Protein AF-R5PDV9-F1 (afdb_monomer_lite)

Radius of gyration: 21.57 Å; chains: 1; bounding box: 46×32×55 Å

Secondary structure (DSSP, 8-state):
---------------GGGHHHHHHHHHHHT------PPPHHHHHHHHHHTT-----SSHHHHHHHHH-

Foldseek 3Di:
DDDPPDDDDDDDDDDPVCVVVVVVVCVVVVHDDDDPDQDVVNVVVVCVVVVVDDDAPDPVSVCVVVPD

Sequence (68 aa):
MDVAVNNITTTITIPQVDFNLLKDLAKKFGWVIQTENKSGIEEALDDVKSGRVYHAENAHDLIKQCLE

Structure (mmCIF, N/CA/C/O backbone):
data_AF-R5PDV9-F1
#
_entry.id   AF-R5PDV9-F1
#
loop_
_atom_site.group_PDB
_atom_site.id
_atom_site.type_symbol
_atom_site.lab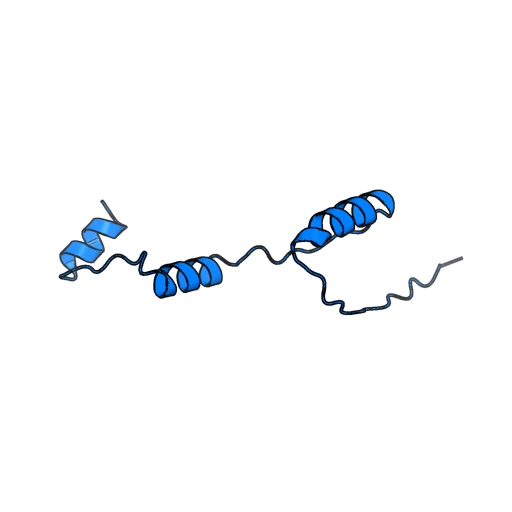el_atom_id
_atom_site.label_alt_id
_atom_site.label_comp_id
_atom_site.label_asym_id
_atom_site.label_entity_id
_atom_site.label_seq_id
_atom_site.pdbx_PDB_ins_code
_atom_site.Cartn_x
_atom_site.Cartn_y
_atom_site.Cartn_z
_atom_site.occupancy
_atom_site.B_iso_or_equiv
_atom_site.auth_seq_id
_atom_site.auth_comp_id
_atom_site.auth_asym_id
_atom_site.auth_atom_id
_atom_site.pdbx_PDB_model_num
ATOM 1 N N . MET A 1 1 ? 33.623 8.379 -23.879 1.00 41.03 1 MET A N 1
ATOM 2 C CA . MET A 1 1 ? 32.614 9.451 -23.798 1.00 41.03 1 MET A CA 1
ATOM 3 C C . MET A 1 1 ? 31.748 9.107 -22.606 1.00 41.03 1 MET A C 1
ATOM 5 O O . MET A 1 1 ? 31.017 8.129 -22.686 1.00 41.03 1 MET A O 1
ATOM 9 N N . ASP A 1 2 ? 31.918 9.814 -21.494 1.00 48.34 2 ASP A N 1
ATOM 10 C CA . ASP A 1 2 ? 31.030 9.691 -20.338 1.00 48.34 2 ASP A CA 1
ATOM 11 C C . ASP A 1 2 ? 29.697 10.339 -20.716 1.00 48.34 2 ASP A C 1
ATOM 13 O O . ASP A 1 2 ? 29.628 11.546 -20.950 1.00 48.34 2 ASP A O 1
ATOM 17 N N . VAL A 1 3 ? 28.646 9.533 -20.863 1.00 59.81 3 VAL A N 1
ATOM 18 C CA . VAL A 1 3 ? 27.285 10.064 -20.941 1.00 59.81 3 VAL A CA 1
ATOM 19 C C . VAL A 1 3 ? 26.947 10.556 -19.539 1.00 59.81 3 VAL A C 1
ATOM 21 O O . VAL A 1 3 ? 26.776 9.764 -18.616 1.00 59.81 3 VAL A O 1
ATOM 24 N N . ALA A 1 4 ? 26.889 11.876 -19.367 1.00 62.56 4 ALA A N 1
ATOM 25 C CA . ALA A 1 4 ? 26.327 12.473 -18.167 1.00 62.56 4 ALA A CA 1
ATOM 26 C C . ALA A 1 4 ? 24.856 12.045 -18.083 1.00 62.56 4 ALA A C 1
ATOM 28 O O . ALA A 1 4 ? 24.024 12.466 -18.891 1.00 62.56 4 ALA A O 1
ATOM 29 N N . VAL A 1 5 ? 24.546 11.154 -17.143 1.00 65.94 5 VAL A N 1
ATOM 30 C CA . VAL A 1 5 ? 23.172 10.725 -16.887 1.00 65.94 5 VAL A CA 1
ATOM 31 C C . VAL A 1 5 ? 22.470 11.867 -16.151 1.00 65.94 5 VAL A C 1
ATOM 33 O O . VAL A 1 5 ? 22.601 12.027 -14.941 1.00 65.94 5 VAL A O 1
ATOM 36 N N . ASN A 1 6 ? 21.768 12.711 -16.905 1.00 76.81 6 ASN A N 1
ATOM 37 C CA . ASN A 1 6 ? 20.939 13.775 -16.350 1.00 76.81 6 ASN A CA 1
ATOM 38 C C . ASN A 1 6 ? 19.594 13.177 -15.919 1.00 76.81 6 ASN A C 1
ATOM 40 O O . ASN A 1 6 ? 18.726 12.922 -16.754 1.00 76.81 6 ASN A O 1
ATOM 44 N N . ASN A 1 7 ? 19.427 12.929 -14.620 1.00 76.94 7 ASN A N 1
ATOM 45 C CA . ASN A 1 7 ? 18.173 12.417 -14.070 1.00 76.94 7 ASN A CA 1
ATOM 46 C C . ASN A 1 7 ? 17.130 13.542 -13.979 1.00 76.94 7 ASN A C 1
ATOM 48 O O . ASN A 1 7 ? 17.431 14.633 -13.497 1.00 76.94 7 ASN A O 1
ATOM 52 N N . ILE A 1 8 ? 15.894 13.262 -14.401 1.00 80.38 8 ILE A N 1
ATOM 53 C CA . ILE A 1 8 ? 14.744 14.169 -14.280 1.00 80.38 8 ILE A CA 1
ATOM 54 C C . ILE A 1 8 ? 13.705 13.497 -13.378 1.00 80.38 8 ILE A C 1
ATOM 56 O O . ILE A 1 8 ? 13.298 12.368 -13.645 1.00 80.38 8 ILE A O 1
ATOM 60 N N . THR A 1 9 ? 13.264 14.192 -12.327 1.00 79.25 9 THR A N 1
ATOM 61 C CA . THR A 1 9 ? 12.216 13.712 -11.413 1.00 79.25 9 THR A CA 1
ATOM 62 C C . THR A 1 9 ? 10.882 14.358 -11.774 1.00 79.25 9 THR A C 1
ATOM 64 O O . THR A 1 9 ? 10.796 15.575 -11.929 1.00 79.25 9 THR A O 1
ATOM 67 N N . THR A 1 10 ? 9.823 13.562 -11.917 1.00 76.06 10 THR A N 1
ATOM 68 C CA . THR A 1 10 ? 8.468 14.047 -12.224 1.00 76.06 10 THR A CA 1
ATOM 69 C C . THR A 1 10 ? 7.443 13.264 -11.415 1.00 76.06 10 THR A C 1
ATOM 71 O O . THR A 1 10 ? 7.500 12.038 -11.365 1.00 76.06 10 THR A O 1
ATOM 74 N N . THR A 1 11 ? 6.496 13.972 -10.799 1.00 79.81 11 THR A N 1
ATOM 75 C CA . THR A 1 11 ? 5.384 13.380 -10.045 1.00 79.81 11 THR A CA 1
ATOM 76 C C . THR A 1 11 ? 4.140 13.359 -10.921 1.00 79.81 11 THR A C 1
ATOM 78 O O . THR A 1 11 ? 3.765 14.388 -11.482 1.00 79.81 11 THR A O 1
ATOM 81 N N . ILE A 1 12 ? 3.489 12.203 -11.030 1.00 80.88 12 ILE A N 1
ATOM 82 C CA . ILE A 1 12 ? 2.239 12.038 -11.776 1.00 80.88 12 ILE A CA 1
ATOM 83 C C . ILE A 1 12 ? 1.188 11.382 -10.883 1.00 80.88 12 ILE A C 1
ATOM 85 O O . ILE A 1 12 ? 1.490 10.449 -10.141 1.00 80.88 12 ILE A O 1
ATOM 89 N N . THR A 1 13 ? -0.051 11.856 -10.971 1.00 81.88 13 THR A N 1
ATOM 90 C CA . THR A 1 13 ? -1.200 11.225 -10.312 1.00 81.88 13 THR A CA 1
ATOM 91 C C . THR A 1 13 ? -1.933 10.387 -11.345 1.00 81.88 13 THR A C 1
ATOM 93 O O . THR A 1 13 ? -2.393 10.924 -12.351 1.00 81.88 13 THR A O 1
ATOM 96 N N . ILE A 1 14 ? -2.045 9.083 -11.100 1.00 83.06 14 ILE A N 1
ATOM 97 C CA . ILE A 1 14 ? -2.753 8.150 -11.982 1.00 83.06 14 ILE A CA 1
ATOM 98 C C . ILE A 1 14 ? -3.837 7.385 -11.213 1.00 83.06 14 ILE A C 1
ATOM 100 O O . ILE A 1 14 ? -3.672 7.126 -10.017 1.00 83.06 14 ILE A O 1
ATOM 104 N N . PRO A 1 15 ? -4.943 7.004 -11.872 1.00 84.62 15 PRO A N 1
ATOM 105 C CA . PRO A 1 15 ? -5.913 6.081 -11.298 1.00 84.62 15 PRO A CA 1
ATOM 106 C C . PRO A 1 15 ? -5.260 4.731 -10.971 1.00 84.62 15 PRO A C 1
ATOM 108 O O . PRO A 1 15 ? -4.415 4.239 -11.717 1.00 84.62 15 PRO A O 1
ATOM 111 N N . GLN A 1 16 ? -5.685 4.087 -9.879 1.00 77.56 16 GLN A N 1
ATOM 112 C CA . GLN A 1 16 ? -5.104 2.800 -9.463 1.00 77.56 16 GLN A CA 1
ATOM 113 C C . GLN A 1 16 ? -5.257 1.698 -10.523 1.00 77.56 16 GLN A C 1
ATOM 115 O O . GLN A 1 16 ? -4.396 0.827 -10.632 1.00 77.56 16 GLN A O 1
ATOM 120 N N . VAL A 1 17 ? -6.320 1.753 -11.331 1.00 81.75 17 VAL A N 1
ATOM 121 C CA . VAL A 1 17 ? -6.573 0.791 -12.418 1.00 81.75 17 VAL A CA 1
ATOM 122 C C . VAL A 1 17 ? -5.488 0.830 -13.499 1.00 81.75 17 VAL A C 1
ATOM 124 O O . VAL A 1 17 ? -5.169 -0.200 -14.089 1.00 81.75 17 VAL A O 1
ATOM 127 N N . ASP A 1 18 ? -4.858 1.990 -13.694 1.00 82.50 18 ASP A N 1
ATOM 128 C CA . ASP A 1 18 ? -3.819 2.210 -14.701 1.00 82.50 18 ASP A CA 1
ATOM 129 C C . ASP A 1 18 ? -2.416 1.857 -14.184 1.00 82.50 18 ASP A C 1
ATOM 131 O O . ASP A 1 18 ? -1.432 1.898 -14.925 1.00 82.50 18 ASP A O 1
ATOM 135 N N . PHE A 1 19 ? -2.289 1.450 -12.917 1.00 82.62 19 PHE A N 1
ATOM 136 C CA . PHE A 1 19 ? -0.996 1.091 -12.340 1.00 82.62 19 PHE A CA 1
ATOM 137 C C . PHE A 1 19 ? -0.366 -0.136 -13.017 1.00 82.62 19 PHE A C 1
ATOM 139 O O . PHE A 1 19 ? 0.855 -0.218 -13.172 1.00 82.62 19 PHE A O 1
ATOM 146 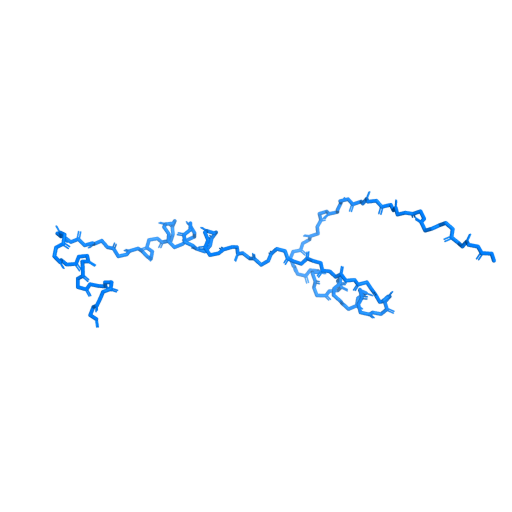N N . ASN A 1 20 ? -1.194 -1.075 -13.486 1.00 83.12 20 ASN A N 1
ATOM 147 C CA . ASN A 1 20 ? -0.717 -2.233 -14.243 1.00 83.12 20 ASN A CA 1
ATOM 148 C C . ASN A 1 20 ? -0.082 -1.823 -15.578 1.00 83.12 20 ASN A C 1
ATOM 150 O O . ASN A 1 20 ? 0.962 -2.362 -15.939 1.00 83.12 20 ASN A O 1
ATOM 154 N N . LEU A 1 21 ? -0.644 -0.817 -16.255 1.00 87.31 21 LEU A N 1
ATOM 155 C CA . LEU A 1 21 ? -0.074 -0.271 -17.486 1.00 87.31 21 LEU A CA 1
ATOM 156 C C . LEU A 1 21 ? 1.317 0.324 -17.227 1.00 87.31 21 LEU A C 1
ATOM 158 O O . LEU A 1 21 ? 2.252 0.076 -17.989 1.00 87.31 21 LEU A O 1
ATOM 162 N N . LEU A 1 22 ? 1.482 1.057 -16.122 1.00 84.81 22 LEU A N 1
ATOM 163 C CA . LEU A 1 22 ? 2.775 1.622 -15.734 1.00 84.81 22 LEU A CA 1
ATOM 164 C C . LEU A 1 22 ? 3.819 0.523 -15.462 1.00 84.81 22 LEU A C 1
ATOM 166 O O . LEU A 1 22 ? 4.966 0.659 -15.888 1.00 84.81 22 LEU A O 1
ATOM 170 N N . LYS A 1 23 ? 3.423 -0.596 -14.834 1.00 84.06 23 LYS A N 1
ATOM 171 C CA . LYS A 1 23 ? 4.298 -1.770 -14.640 1.00 84.06 23 LYS A CA 1
ATOM 172 C C . LYS A 1 23 ? 4.774 -2.381 -15.951 1.00 84.06 23 LYS A C 1
ATOM 174 O O . LYS A 1 23 ? 5.958 -2.701 -16.069 1.00 84.06 23 LYS A O 1
ATOM 179 N N . ASP A 1 24 ? 3.881 -2.546 -16.919 1.00 88.88 24 ASP A N 1
ATOM 180 C CA . ASP A 1 24 ? 4.238 -3.124 -18.216 1.00 88.88 24 ASP A CA 1
ATOM 181 C C . ASP A 1 24 ? 5.156 -2.196 -19.019 1.00 88.88 24 ASP A C 1
ATOM 183 O O . ASP A 1 24 ? 6.125 -2.654 -19.633 1.00 88.88 24 ASP A O 1
ATOM 187 N N . LEU A 1 25 ? 4.925 -0.882 -18.946 1.00 88.75 25 LEU A N 1
ATOM 188 C CA . LEU A 1 25 ? 5.813 0.115 -19.544 1.00 88.75 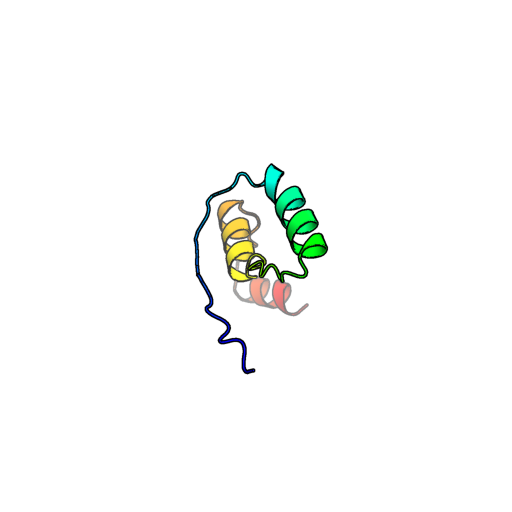25 LEU A CA 1
ATOM 189 C C . LEU A 1 25 ? 7.193 0.100 -18.884 1.00 88.75 25 LEU A C 1
AT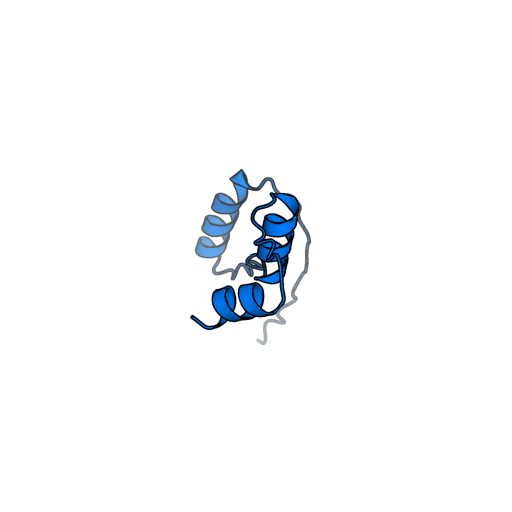OM 191 O O . LEU A 1 25 ? 8.197 -0.025 -19.581 1.00 88.75 25 LEU A O 1
ATOM 195 N N . ALA A 1 26 ? 7.263 0.148 -17.554 1.00 87.00 26 ALA A N 1
ATOM 196 C CA . ALA A 1 26 ? 8.534 0.124 -16.840 1.00 87.00 26 ALA A CA 1
ATOM 197 C C . ALA A 1 26 ? 9.363 -1.122 -17.173 1.00 87.00 26 ALA A C 1
ATOM 199 O O . ALA A 1 26 ? 10.549 -1.001 -17.468 1.00 87.00 26 ALA A O 1
ATOM 200 N N . LYS A 1 27 ? 8.736 -2.304 -17.247 1.00 88.00 27 LYS A N 1
ATOM 201 C CA . LYS A 1 27 ? 9.405 -3.535 -17.704 1.00 88.00 27 LYS A CA 1
ATOM 202 C C . LYS A 1 27 ? 9.964 -3.403 -19.119 1.00 88.00 27 LYS A C 1
ATOM 204 O O . LYS A 1 27 ? 11.094 -3.812 -19.366 1.00 88.00 27 LYS A O 1
ATOM 209 N N . LYS A 1 28 ? 9.192 -2.822 -20.042 1.00 90.69 28 LYS A N 1
ATOM 210 C CA . LYS A 1 28 ? 9.603 -2.634 -21.441 1.00 90.69 28 LYS A CA 1
ATOM 211 C C . LYS A 1 28 ? 10.773 -1.658 -21.589 1.00 90.69 28 LYS A C 1
ATOM 213 O O . LYS A 1 28 ? 11.598 -1.839 -22.480 1.00 90.69 28 LYS A O 1
ATOM 218 N N . PHE A 1 29 ? 10.847 -0.649 -20.724 1.00 84.81 29 PHE A N 1
ATOM 219 C CA . PHE A 1 29 ? 11.897 0.373 -20.737 1.00 84.81 29 PHE A CA 1
ATOM 220 C C . PHE A 1 29 ? 13.048 0.100 -19.754 1.00 84.81 29 PHE A C 1
ATOM 222 O O . PHE A 1 29 ? 13.987 0.891 -19.685 1.00 84.81 29 PHE A O 1
ATOM 229 N N . GLY A 1 30 ? 13.004 -1.008 -19.006 1.00 82.31 30 GLY A N 1
ATOM 230 C CA . GLY A 1 30 ? 14.012 -1.337 -17.994 1.00 82.31 30 GLY A CA 1
ATOM 231 C C . GLY A 1 30 ? 13.996 -0.406 -16.776 1.00 82.31 30 GLY A C 1
ATOM 232 O O . GLY A 1 30 ? 15.005 -0.277 -16.086 1.00 82.31 30 GLY A O 1
ATOM 233 N N . TRP A 1 31 ? 12.878 0.271 -16.514 1.00 85.25 31 TRP A N 1
ATOM 234 C CA . TRP A 1 31 ? 12.709 1.132 -15.347 1.00 85.25 31 TRP A CA 1
ATOM 235 C C . TRP A 1 31 ? 12.356 0.311 -14.107 1.00 85.25 31 TRP A C 1
ATOM 237 O O . TRP A 1 31 ? 11.615 -0.672 -14.171 1.00 85.25 31 TRP A O 1
ATOM 247 N N . VAL A 1 32 ? 12.845 0.759 -12.953 1.00 78.12 32 VAL A N 1
ATOM 248 C CA . VAL A 1 32 ? 12.482 0.197 -11.651 1.00 78.12 32 VAL A CA 1
ATOM 249 C C . VAL A 1 32 ? 11.377 1.059 -11.052 1.00 78.12 32 VAL A C 1
ATOM 251 O O . VAL A 1 32 ? 11.599 2.230 -10.752 1.00 78.12 32 VAL A O 1
ATOM 254 N N . ILE A 1 33 ? 10.188 0.483 -10.867 1.00 76.38 33 ILE A N 1
ATOM 255 C CA . ILE A 1 33 ? 9.117 1.139 -10.111 1.00 76.38 33 ILE A CA 1
ATOM 256 C C . ILE A 1 33 ? 9.324 0.817 -8.640 1.00 76.38 33 ILE A C 1
ATOM 258 O O . ILE A 1 33 ? 9.248 -0.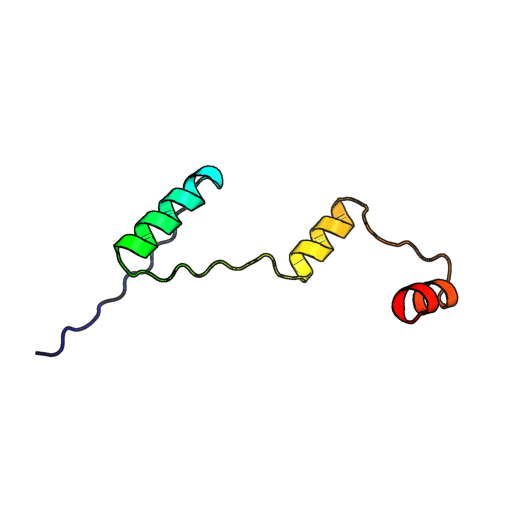343 -8.237 1.00 76.38 33 ILE A O 1
ATOM 262 N N . GLN A 1 34 ? 9.551 1.851 -7.842 1.00 70.44 34 GLN A N 1
ATOM 263 C CA . GLN A 1 34 ? 9.514 1.741 -6.393 1.00 70.44 34 GLN A CA 1
ATOM 264 C C . GLN A 1 34 ? 8.071 1.962 -5.950 1.00 70.44 34 GLN A C 1
ATOM 266 O O . GLN A 1 34 ? 7.556 3.074 -6.004 1.00 70.44 34 GLN A O 1
ATOM 271 N N . THR A 1 35 ? 7.389 0.884 -5.577 1.00 65.81 35 THR A N 1
ATOM 272 C CA . THR A 1 35 ? 6.146 0.990 -4.816 1.00 65.81 35 THR A CA 1
ATOM 273 C C . THR A 1 35 ? 6.494 1.017 -3.346 1.00 65.81 35 THR A C 1
ATOM 275 O O . THR A 1 35 ? 7.043 0.038 -2.836 1.00 65.81 35 THR A O 1
ATOM 278 N N . GLU A 1 36 ? 6.117 2.085 -2.655 1.00 61.41 36 GLU A N 1
ATOM 279 C CA . GLU A 1 36 ? 5.861 1.984 -1.225 1.00 61.41 36 GLU A CA 1
ATOM 280 C C . GLU A 1 36 ? 4.679 1.018 -1.076 1.00 61.41 36 GLU A C 1
ATOM 282 O O . GLU A 1 36 ? 3.524 1.357 -1.327 1.00 61.41 36 GLU A O 1
ATOM 287 N N . ASN A 1 37 ? 4.982 -0.256 -0.804 1.00 57.91 37 ASN A N 1
ATOM 288 C CA . ASN A 1 37 ? 3.970 -1.166 -0.283 1.00 57.91 37 ASN A CA 1
ATOM 289 C C . ASN A 1 37 ? 3.429 -0.520 0.984 1.00 57.91 37 ASN A C 1
ATOM 291 O O . ASN A 1 37 ? 4.227 0.038 1.742 1.00 57.91 37 ASN A O 1
ATOM 295 N N . LYS A 1 38 ? 2.110 -0.602 1.199 1.00 56.66 38 LYS A N 1
ATOM 296 C CA . LYS A 1 38 ? 1.512 -0.090 2.428 1.00 56.66 38 LYS A CA 1
ATOM 297 C C . LYS A 1 38 ? 2.340 -0.590 3.604 1.00 56.66 38 LYS A C 1
ATOM 299 O O . LYS A 1 38 ? 2.514 -1.800 3.763 1.00 56.66 38 LYS A O 1
ATOM 304 N N . SER A 1 39 ? 2.914 0.333 4.363 1.00 66.44 39 SER A N 1
ATOM 305 C CA . SER A 1 39 ? 3.685 -0.028 5.546 1.00 66.44 39 SER A CA 1
ATOM 306 C C . SER A 1 39 ? 2.768 -0.804 6.492 1.00 66.44 39 SER A C 1
ATOM 308 O O . SER A 1 39 ? 1.563 -0.548 6.518 1.00 66.44 39 SER A O 1
ATOM 310 N N . GLY A 1 40 ? 3.306 -1.707 7.318 1.00 67.69 40 GLY A N 1
ATOM 311 C CA . GLY A 1 40 ? 2.498 -2.390 8.343 1.00 67.69 40 GLY A CA 1
ATOM 312 C C . GLY A 1 40 ? 1.731 -1.407 9.246 1.00 67.69 40 GLY A C 1
ATOM 313 O O . GLY A 1 40 ? 0.686 -1.736 9.791 1.00 67.69 40 GLY A O 1
ATOM 314 N N . ILE A 1 41 ? 2.200 -0.156 9.332 1.00 72.50 41 ILE A N 1
ATOM 315 C CA . ILE A 1 41 ? 1.529 0.956 10.017 1.00 72.50 41 ILE A CA 1
ATOM 316 C C . ILE A 1 41 ? 0.283 1.446 9.259 1.00 72.50 41 ILE A C 1
ATOM 318 O O . ILE A 1 41 ? -0.720 1.781 9.884 1.00 72.50 41 ILE A O 1
ATOM 322 N N . GLU A 1 42 ? 0.323 1.508 7.928 1.00 75.00 42 GLU A N 1
ATOM 323 C CA . GLU A 1 42 ? -0.829 1.908 7.109 1.00 75.00 42 GLU A CA 1
ATOM 324 C C . GLU A 1 42 ? -1.910 0.826 7.094 1.00 75.00 42 GLU A C 1
ATOM 326 O O . GLU A 1 42 ? -3.096 1.151 7.079 1.00 75.00 42 GLU A O 1
ATOM 331 N N . GLU A 1 43 ? -1.506 -0.445 7.142 1.00 75.19 43 GLU A N 1
ATOM 332 C CA . GLU A 1 43 ? -2.416 -1.577 7.332 1.00 75.19 43 GLU A CA 1
ATOM 333 C C . GLU A 1 43 ? -3.055 -1.541 8.727 1.00 75.19 43 GLU A C 1
ATOM 335 O O . GLU A 1 43 ? -4.280 -1.535 8.833 1.00 75.19 43 GLU A O 1
ATOM 340 N N . ALA A 1 44 ? -2.255 -1.351 9.783 1.00 75.44 44 ALA A N 1
ATOM 341 C CA . ALA A 1 44 ? -2.768 -1.190 11.143 1.00 75.44 44 ALA A CA 1
ATOM 342 C C . ALA A 1 44 ? -3.722 0.014 11.279 1.00 75.44 44 ALA A C 1
ATOM 344 O O . ALA A 1 44 ? -4.727 -0.059 11.987 1.00 75.44 44 ALA A O 1
ATOM 345 N N . LEU A 1 45 ? -3.455 1.126 10.583 1.00 81.56 45 LEU A N 1
ATOM 346 C CA . LEU A 1 45 ? -4.351 2.287 10.566 1.00 81.56 45 LEU A CA 1
ATOM 347 C C . LEU A 1 45 ? -5.684 1.979 9.860 1.00 81.56 45 LEU A C 1
ATOM 349 O O . LEU A 1 45 ? -6.728 2.493 10.271 1.00 81.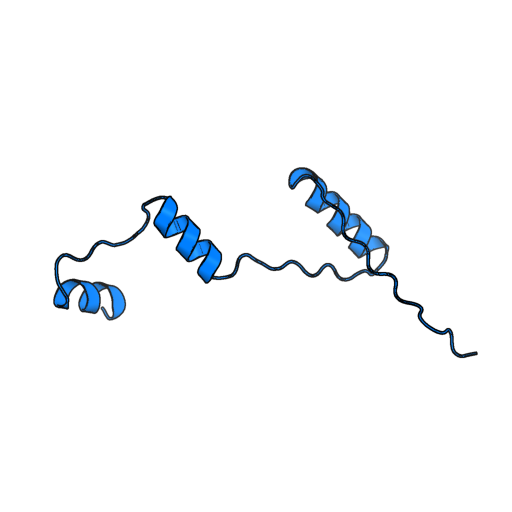56 45 LEU A O 1
ATOM 353 N N . ASP A 1 46 ? -5.662 1.162 8.806 1.00 80.88 46 ASP A N 1
ATOM 354 C CA . ASP A 1 46 ? -6.867 0.691 8.117 1.00 80.88 46 ASP A CA 1
ATOM 355 C C . ASP A 1 46 ? -7.677 -0.279 8.988 1.00 80.88 46 ASP A C 1
ATOM 357 O O . ASP A 1 46 ? -8.902 -0.159 9.048 1.00 80.88 46 ASP A O 1
ATOM 361 N N . ASP A 1 47 ? -7.010 -1.170 9.725 1.00 80.75 47 ASP A N 1
ATOM 362 C CA . ASP A 1 47 ? -7.646 -2.083 10.681 1.00 80.75 47 ASP A CA 1
ATOM 363 C C . ASP A 1 47 ? -8.332 -1.327 11.823 1.00 80.75 47 ASP A C 1
ATOM 365 O O . ASP A 1 47 ? -9.483 -1.627 12.154 1.00 80.75 47 ASP A O 1
ATOM 369 N N . VAL A 1 48 ? -7.687 -0.280 12.356 1.00 81.00 48 VAL A N 1
ATOM 370 C CA . VAL A 1 48 ? -8.288 0.628 13.350 1.00 81.00 48 VAL A CA 1
ATOM 371 C C . VAL A 1 48 ? -9.527 1.319 12.784 1.00 81.00 48 VAL A C 1
ATOM 373 O O . VAL A 1 48 ? -10.571 1.338 13.436 1.00 81.00 48 VAL A O 1
ATOM 376 N N . LYS A 1 49 ? -9.450 1.860 11.563 1.00 80.31 49 LYS A N 1
ATOM 377 C CA . LYS A 1 49 ? -10.594 2.530 10.916 1.00 80.31 49 LYS A CA 1
ATOM 378 C C . LYS A 1 49 ? -11.735 1.570 10.586 1.00 80.31 49 LYS A C 1
ATOM 380 O O . LYS A 1 49 ? -12.897 1.948 10.699 1.00 80.31 49 LYS A O 1
ATOM 385 N N . SER A 1 50 ? -11.408 0.349 10.181 1.00 81.19 50 SER A N 1
ATOM 386 C CA . SER A 1 50 ? -12.374 -0.686 9.806 1.00 81.19 50 SER A CA 1
ATOM 387 C C . SER A 1 50 ? -12.953 -1.436 11.008 1.00 81.19 50 SER A C 1
ATOM 389 O O . SER A 1 50 ? -13.785 -2.322 10.824 1.00 81.19 50 SER A O 1
ATOM 391 N N . GLY A 1 51 ? -12.511 -1.122 12.232 1.00 80.88 51 GLY A N 1
ATOM 392 C CA . GLY A 1 51 ? -12.957 -1.803 13.448 1.00 80.88 51 GLY A CA 1
ATOM 393 C C . GLY A 1 51 ? -12.452 -3.242 13.573 1.00 80.88 51 GLY A C 1
ATOM 394 O O . GLY A 1 51 ? -12.957 -3.990 14.406 1.00 80.88 51 GLY A O 1
ATOM 395 N N . ARG A 1 52 ? -11.442 -3.638 12.787 1.00 78.81 52 ARG A N 1
ATOM 396 C CA . ARG A 1 52 ? -10.764 -4.944 12.876 1.00 78.81 52 ARG A CA 1
ATOM 397 C C . ARG A 1 52 ? -9.697 -4.930 13.977 1.00 78.81 52 ARG A C 1
ATOM 399 O O . ARG A 1 52 ? -8.600 -5.443 13.800 1.00 78.81 52 ARG A O 1
ATOM 406 N N . VAL A 1 53 ? -10.010 -4.304 15.110 1.00 81.81 53 VAL A N 1
ATOM 407 C CA . VAL A 1 53 ? -9.115 -4.192 16.264 1.00 81.81 53 VAL A CA 1
ATOM 408 C C . VAL A 1 53 ? -9.625 -5.052 17.403 1.00 81.81 53 VAL A C 1
ATOM 410 O O . VAL A 1 53 ? -10.804 -5.016 17.751 1.00 81.81 53 VAL A O 1
ATOM 413 N N . TYR A 1 54 ? -8.718 -5.819 17.997 1.00 81.88 54 TYR A N 1
ATOM 414 C CA . TYR A 1 54 ? -9.017 -6.564 19.207 1.00 81.88 54 TYR A CA 1
ATOM 415 C C . TYR A 1 54 ? -9.140 -5.596 20.385 1.00 81.88 54 TYR A C 1
ATOM 417 O O . TYR A 1 54 ? -8.219 -4.826 20.661 1.00 81.88 54 TYR A O 1
ATOM 425 N N . HIS A 1 55 ? -10.279 -5.626 21.072 1.00 80.62 55 HIS A N 1
ATOM 426 C CA . HIS A 1 55 ? -10.487 -4.887 22.312 1.00 80.62 55 HIS A CA 1
ATOM 427 C C . HIS A 1 55 ? -10.407 -5.874 23.467 1.00 80.62 55 HIS A C 1
ATOM 429 O O . HIS A 1 55 ? -11.355 -6.607 23.734 1.00 80.62 55 HIS A O 1
ATOM 435 N N . ALA A 1 56 ? -9.261 -5.901 24.130 1.00 83.69 56 ALA A N 1
ATOM 436 C CA . ALA A 1 56 ? -9.112 -6.695 25.331 1.00 83.69 56 ALA A CA 1
ATOM 437 C C . ALA A 1 56 ? -9.809 -6.024 26.512 1.00 83.69 56 ALA A C 1
ATOM 439 O O . ALA A 1 56 ? -9.738 -4.806 26.688 1.00 83.69 56 ALA A O 1
ATOM 440 N N . GLU A 1 57 ? -10.425 -6.837 27.360 1.00 82.31 57 GLU A N 1
ATOM 441 C CA . GLU A 1 57 ? -11.127 -6.358 28.551 1.00 82.31 57 GLU A CA 1
ATOM 442 C C . GLU A 1 57 ? -10.157 -6.000 29.690 1.00 82.31 57 GLU A C 1
ATOM 444 O O . GLU A 1 57 ? -10.447 -5.160 30.542 1.00 82.31 57 GLU A O 1
ATOM 449 N N . ASN A 1 58 ? -8.980 -6.629 29.718 1.00 87.12 58 ASN A N 1
ATOM 450 C CA . ASN A 1 58 ? -7.991 -6.445 30.771 1.00 87.12 58 ASN A CA 1
ATOM 451 C C . ASN A 1 58 ? -6.569 -6.774 30.283 1.00 87.12 58 ASN A C 1
ATOM 453 O O . ASN A 1 58 ? -6.361 -7.367 29.226 1.00 87.12 58 ASN A O 1
ATOM 457 N N . ALA A 1 59 ? -5.566 -6.376 31.072 1.00 84.00 59 ALA A N 1
ATOM 458 C CA . ALA A 1 59 ? -4.160 -6.582 30.721 1.00 84.00 59 ALA A CA 1
ATOM 459 C C . ALA A 1 59 ? -3.797 -8.068 30.564 1.00 84.00 59 ALA A C 1
ATOM 461 O O . ALA A 1 59 ? -2.934 -8.401 29.761 1.00 84.00 59 ALA A O 1
ATOM 462 N N . HIS A 1 60 ? -4.459 -8.959 31.305 1.00 85.88 60 HIS A N 1
ATOM 463 C CA . HIS A 1 60 ? -4.225 -10.397 31.204 1.00 85.88 60 HIS A CA 1
ATOM 464 C C . HIS A 1 60 ? -4.710 -10.957 29.858 1.00 85.88 60 HIS A C 1
ATOM 466 O O . HIS A 1 60 ? -3.996 -11.724 29.220 1.00 85.88 60 HIS A O 1
ATOM 472 N N . ASP A 1 61 ? -5.871 -10.503 29.392 1.00 87.25 61 ASP A N 1
ATOM 473 C CA . ASP A 1 61 ? -6.450 -10.853 28.097 1.00 87.25 61 ASP A CA 1
ATOM 474 C C . ASP A 1 61 ? -5.622 -10.321 26.909 1.00 87.25 61 ASP A C 1
ATOM 476 O O . ASP A 1 61 ? -5.385 -11.051 25.948 1.00 87.25 61 ASP A O 1
ATOM 480 N N . LEU A 1 62 ? -5.061 -9.105 27.019 1.00 84.62 62 LEU A N 1
ATOM 481 C CA . LEU A 1 62 ? -4.075 -8.598 26.046 1.00 84.62 62 LEU A CA 1
ATOM 482 C C . LEU A 1 62 ? -2.841 -9.497 25.954 1.00 84.62 62 LEU A C 1
ATOM 484 O O . LEU A 1 62 ? -2.364 -9.795 24.862 1.00 84.62 62 LEU A O 1
ATOM 488 N N . ILE A 1 63 ? -2.294 -9.884 27.109 1.00 85.81 63 ILE A N 1
ATOM 489 C CA . ILE A 1 63 ? -1.079 -10.701 27.185 1.00 85.81 63 ILE A CA 1
ATOM 490 C C . ILE A 1 63 ? -1.341 -12.075 26.571 1.00 85.81 63 ILE A C 1
ATOM 492 O O . ILE A 1 63 ? -0.524 -12.541 25.782 1.00 85.81 63 ILE A O 1
ATOM 496 N N . LYS A 1 64 ? -2.499 -12.674 26.868 1.00 86.75 64 LYS A N 1
ATOM 497 C CA . LYS A 1 64 ? -2.937 -13.935 26.272 1.00 86.75 64 LYS A CA 1
ATOM 498 C C . LYS A 1 64 ? -3.029 -13.844 24.748 1.00 86.75 64 LYS A C 1
ATOM 500 O O . LYS A 1 64 ? -2.431 -14.659 24.067 1.00 86.75 64 LYS A O 1
ATOM 505 N N . GLN A 1 65 ? -3.687 -12.816 24.210 1.00 82.81 65 GLN A N 1
ATOM 506 C CA . GLN A 1 65 ? -3.843 -12.640 22.761 1.00 82.81 65 GLN A CA 1
ATOM 507 C C . GLN A 1 65 ? -2.513 -12.430 22.008 1.00 82.81 65 GLN A C 1
ATOM 509 O O . GLN A 1 65 ? -2.428 -12.715 20.815 1.00 82.81 65 GLN A O 1
ATOM 514 N N . CYS A 1 66 ? -1.486 -11.895 22.675 1.00 80.56 66 CYS A N 1
ATOM 515 C CA . CYS A 1 66 ? -0.182 -11.625 22.064 1.00 80.56 66 CYS A CA 1
ATOM 516 C C . CYS A 1 66 ? 0.844 -12.754 22.235 1.00 80.56 66 CYS A C 1
ATOM 518 O O . CYS A 1 66 ? 1.801 -12.799 21.459 1.00 80.56 66 CYS A O 1
ATOM 520 N N . LEU A 1 67 ? 0.724 -13.585 23.276 1.00 78.62 67 LEU A N 1
ATOM 521 C CA . LEU A 1 67 ? 1.784 -14.511 23.699 1.00 78.62 67 LEU A CA 1
ATOM 522 C C . LEU A 1 67 ? 1.364 -15.987 23.769 1.00 78.62 67 LEU A C 1
ATOM 524 O O . LEU A 1 67 ? 2.259 -16.832 23.836 1.00 78.62 67 LEU A O 1
ATOM 528 N N . GLU A 1 68 ? 0.066 -16.299 23.780 1.00 60.16 68 GLU A N 1
ATOM 529 C CA . GLU A 1 68 ? -0.472 -17.670 23.684 1.00 60.16 68 GLU A CA 1
ATOM 530 C C . GLU A 1 68 ? -1.050 -17.938 22.289 1.00 60.16 68 GLU A C 1
ATOM 532 O O . GLU A 1 68 ? -0.821 -19.061 21.782 1.00 60.16 68 GLU A O 1
#

pLDDT: mean 77.87, std 9.85, range [41.03, 90.69]